Protein AF-A0A6C0IZ98-F1 (afdb_monomer_lite)

Organism: NCBI:txid1070528

Secondary structure (DSSP, 8-state):
-HHHHHHS-----TTEEEEEE-SSEEEEEEEPPTT--HHHHHHHHHHH--EEEEEEETTTTEEEEEEEGGG-S-THHHHHHHHHHHHTS--

Structure (mmCIF, N/CA/C/O backbone):
data_AF-A0A6C0IZ98-F1
#
_entry.id   AF-A0A6C0IZ98-F1
#
loop_
_atom_site.group_PDB
_atom_site.id
_atom_site.type_symbol
_atom_site.label_atom_id
_atom_site.label_alt_id
_atom_site.label_comp_id
_atom_site.label_asym_id
_atom_site.label_entity_id
_atom_site.label_seq_id
_atom_site.pdbx_PDB_ins_code
_atom_site.Cartn_x
_atom_site.Cartn_y
_atom_site.Cartn_z
_atom_site.occupancy
_atom_site.B_iso_or_equiv
_atom_site.auth_seq_id
_atom_site.auth_comp_id
_atom_site.auth_asym_id
_atom_site.auth_atom_id
_atom_site.pdbx_PDB_model_num
ATOM 1 N N . MET A 1 1 ? -6.874 5.370 17.222 1.00 54.88 1 MET A N 1
ATOM 2 C CA . MET A 1 1 ? -6.817 5.053 15.777 1.00 54.88 1 MET A CA 1
ATOM 3 C C . MET A 1 1 ? -7.064 6.244 14.843 1.00 54.88 1 MET A C 1
ATOM 5 O O . MET A 1 1 ? -6.097 6.709 14.269 1.00 54.88 1 MET A O 1
ATOM 9 N N . LEU A 1 2 ? -8.275 6.805 14.678 1.00 52.38 2 LEU A N 1
ATOM 10 C CA . LEU A 1 2 ? -8.493 7.955 13.758 1.00 52.38 2 LEU A CA 1
ATOM 11 C C . LEU A 1 2 ? -7.681 9.211 14.136 1.00 52.38 2 LEU A C 1
ATOM 13 O O . LEU A 1 2 ? -7.061 9.831 13.276 1.00 52.38 2 LEU A O 1
ATOM 17 N N . ASN A 1 3 ? -7.640 9.554 15.428 1.00 51.59 3 ASN A N 1
ATOM 18 C CA . ASN A 1 3 ? -6.795 10.643 15.936 1.00 51.59 3 ASN A CA 1
ATOM 19 C C . ASN A 1 3 ? -5.296 10.306 15.866 1.00 51.59 3 ASN A C 1
ATOM 21 O O . ASN A 1 3 ? -4.485 11.205 15.692 1.00 51.59 3 ASN A O 1
ATOM 25 N N . GLU A 1 4 ? -4.924 9.024 15.942 1.00 50.25 4 GLU A N 1
ATOM 26 C CA . GLU A 1 4 ? -3.531 8.583 15.774 1.00 50.25 4 GLU A CA 1
ATOM 27 C C . GLU A 1 4 ? -3.103 8.654 14.310 1.00 50.25 4 GLU A C 1
ATOM 29 O O . GLU A 1 4 ? -1.987 9.059 14.051 1.00 50.25 4 GLU A O 1
ATOM 34 N N . LEU A 1 5 ? -3.974 8.340 13.349 1.00 55.31 5 LEU A N 1
ATOM 35 C CA . LEU A 1 5 ? -3.705 8.523 11.917 1.00 55.31 5 LEU A CA 1
ATOM 36 C C . LEU A 1 5 ? -3.621 10.002 11.528 1.00 55.31 5 LEU A C 1
ATOM 38 O O . LEU A 1 5 ? -2.870 10.359 10.631 1.00 55.31 5 LEU A O 1
ATOM 42 N N . ARG A 1 6 ? -4.391 10.867 12.202 1.00 51.09 6 ARG A N 1
ATOM 43 C CA . ARG A 1 6 ? -4.320 12.325 12.019 1.00 51.09 6 ARG A CA 1
ATOM 44 C C . ARG A 1 6 ? -3.055 12.940 12.622 1.00 51.09 6 ARG A C 1
ATOM 46 O O . ARG A 1 6 ? -2.535 13.893 12.052 1.00 51.09 6 ARG A O 1
ATOM 53 N N . ASN A 1 7 ? -2.590 12.421 13.761 1.00 43.88 7 ASN A N 1
ATOM 54 C CA . ASN A 1 7 ? -1.430 12.952 14.486 1.00 43.88 7 ASN A CA 1
ATOM 55 C C . ASN A 1 7 ? -0.105 12.288 14.099 1.00 43.88 7 ASN A C 1
ATOM 57 O O . ASN A 1 7 ? 0.943 12.921 14.223 1.00 43.88 7 ASN A O 1
ATOM 61 N N . ASN A 1 8 ? -0.125 11.048 13.611 1.00 47.22 8 ASN A N 1
ATOM 62 C CA . ASN A 1 8 ? 1.035 10.461 12.964 1.00 47.22 8 ASN A CA 1
ATOM 63 C C . ASN A 1 8 ? 1.140 11.092 11.584 1.00 47.22 8 ASN A C 1
ATOM 65 O O . ASN A 1 8 ? 0.411 10.741 10.657 1.00 47.22 8 ASN A O 1
ATOM 69 N N . LYS A 1 9 ? 2.075 12.034 11.449 1.00 41.50 9 LYS A N 1
ATOM 70 C CA . LYS A 1 9 ? 2.697 12.293 10.156 1.00 41.50 9 LYS A CA 1
ATOM 71 C C . LYS A 1 9 ? 3.287 10.957 9.714 1.00 41.50 9 LYS A C 1
ATOM 73 O O . LYS A 1 9 ? 4.385 10.620 10.138 1.00 41.50 9 LYS A O 1
ATOM 78 N N . ILE A 1 10 ? 2.540 10.171 8.941 1.00 45.91 10 ILE A N 1
ATOM 79 C CA . ILE A 1 10 ? 3.091 9.012 8.242 1.00 45.91 10 ILE A CA 1
ATOM 80 C C . ILE A 1 10 ? 4.223 9.601 7.402 1.00 45.91 10 ILE A C 1
ATOM 82 O O . ILE A 1 10 ? 3.969 10.409 6.508 1.00 45.91 10 ILE A O 1
ATOM 86 N N . TYR A 1 11 ? 5.465 9.350 7.817 1.00 39.78 11 TYR A N 1
ATOM 87 C CA . TYR A 1 11 ? 6.637 10.021 7.272 1.00 39.78 11 TYR A CA 1
ATOM 88 C C . TYR A 1 11 ? 6.667 9.795 5.759 1.00 39.78 11 TYR A C 1
ATOM 90 O O . TYR A 1 11 ? 6.554 8.673 5.273 1.00 39.78 11 TYR A O 1
ATOM 98 N N . PHE A 1 12 ? 6.710 10.901 5.020 1.00 47.53 12 PHE A N 1
ATOM 99 C CA . PHE A 1 12 ? 6.497 10.923 3.581 1.00 47.53 12 PHE A CA 1
ATOM 100 C C . PHE A 1 12 ? 7.699 10.317 2.859 1.00 47.53 12 PHE A C 1
ATOM 102 O O . PHE A 1 12 ? 8.730 10.964 2.671 1.00 47.53 12 PHE A O 1
ATOM 109 N N . TYR A 1 13 ? 7.547 9.066 2.448 1.00 48.97 13 TYR A N 1
ATOM 110 C CA . TYR A 1 13 ? 8.428 8.420 1.489 1.00 48.97 13 TYR A CA 1
ATOM 111 C C . TYR A 1 13 ? 8.241 9.065 0.112 1.00 48.97 13 TYR A C 1
ATOM 113 O O . TYR A 1 13 ? 7.114 9.333 -0.303 1.00 48.97 13 TYR A O 1
ATOM 121 N N . LYS A 1 14 ? 9.343 9.362 -0.592 1.00 54.00 14 LYS A N 1
ATOM 122 C CA . LYS A 1 14 ? 9.383 10.299 -1.742 1.00 54.00 14 LYS A CA 1
ATOM 123 C C . LYS A 1 14 ? 8.443 9.947 -2.908 1.00 54.00 14 LYS A C 1
ATOM 125 O O . LYS A 1 14 ? 8.132 10.829 -3.701 1.00 54.00 14 LYS A O 1
ATOM 130 N N . ASN A 1 15 ? 7.991 8.695 -2.990 1.00 54.28 15 ASN A N 1
ATOM 131 C CA . ASN A 1 15 ? 7.139 8.177 -4.064 1.00 54.28 15 ASN A CA 1
ATOM 132 C C . ASN A 1 15 ? 5.662 8.013 -3.657 1.00 54.28 15 ASN A C 1
ATOM 134 O O . ASN A 1 15 ? 4.822 7.716 -4.504 1.00 54.28 15 ASN A O 1
ATOM 138 N N . ILE A 1 16 ? 5.323 8.215 -2.379 1.00 58.31 16 ILE A N 1
ATOM 139 C CA . ILE A 1 16 ? 3.940 8.218 -1.894 1.00 58.31 16 ILE A CA 1
ATOM 140 C C . ILE A 1 16 ? 3.415 9.651 -1.980 1.00 58.31 16 ILE A C 1
ATOM 142 O O . ILE A 1 16 ? 3.788 10.516 -1.189 1.00 58.31 16 ILE A O 1
ATOM 146 N N . LEU A 1 17 ? 2.553 9.912 -2.962 1.00 52.50 17 LEU A N 1
ATOM 147 C CA . LEU A 1 17 ? 2.118 11.269 -3.289 1.00 52.50 17 LEU A CA 1
ATOM 148 C C . LEU A 1 17 ? 1.066 11.807 -2.330 1.00 52.50 17 LEU A C 1
ATOM 150 O O . LEU A 1 17 ? 1.041 13.007 -2.046 1.00 52.50 17 LEU A O 1
ATOM 154 N N . LYS A 1 18 ? 0.137 10.956 -1.883 1.00 55.97 18 LYS A N 1
ATOM 155 C CA . LYS A 1 18 ? -1.041 11.458 -1.181 1.00 55.97 18 LYS A CA 1
ATOM 156 C C . LYS A 1 18 ? -1.696 10.410 -0.305 1.00 55.97 18 LYS A C 1
ATOM 158 O O . LYS A 1 18 ? -2.064 9.333 -0.765 1.00 55.97 18 LYS A O 1
ATOM 163 N N . TRP A 1 19 ? -1.926 10.814 0.939 1.00 57.84 19 TRP A N 1
ATOM 164 C CA . TRP A 1 19 ? -2.845 10.161 1.853 1.00 57.84 19 TRP A CA 1
ATOM 165 C C . TRP A 1 19 ? -4.109 11.002 1.956 1.00 57.84 19 TRP A C 1
ATOM 167 O O . TRP A 1 19 ? -4.058 12.135 2.434 1.00 57.84 19 TRP A O 1
ATOM 177 N N . ASN A 1 20 ? -5.247 10.477 1.504 1.00 61.50 20 ASN A N 1
ATOM 178 C CA . ASN A 1 20 ? -6.537 11.119 1.759 1.00 61.50 20 ASN A CA 1
ATOM 179 C C . ASN A 1 20 ? -7.349 10.267 2.731 1.00 61.50 20 ASN A C 1
ATOM 181 O O . ASN A 1 20 ? -7.851 9.202 2.369 1.00 61.50 20 ASN A O 1
ATOM 185 N N . LEU A 1 21 ? -7.458 10.743 3.971 1.00 62.25 21 LEU A N 1
ATOM 186 C CA . LEU A 1 21 ? -8.322 10.152 4.980 1.00 62.25 21 LEU A CA 1
ATOM 187 C C . LEU A 1 21 ? -9.706 10.797 4.886 1.00 62.25 21 LEU A C 1
ATOM 189 O O . LEU A 1 21 ? -9.92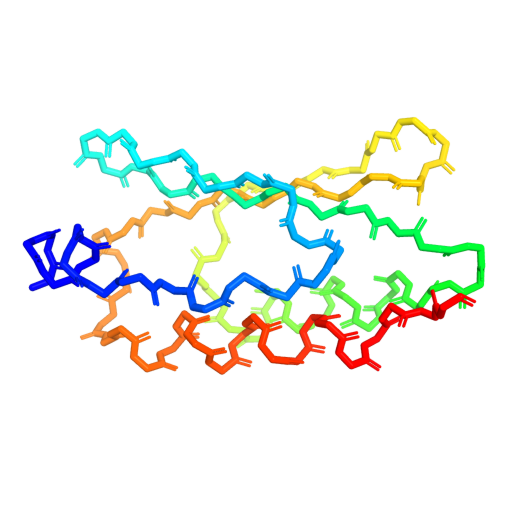8 11.924 5.328 1.00 62.25 21 LEU A O 1
ATOM 193 N N . THR A 1 22 ? -10.657 10.050 4.346 1.00 66.56 22 THR A N 1
ATOM 194 C CA . THR A 1 22 ? -12.084 10.347 4.516 1.00 66.56 22 THR A CA 1
ATOM 195 C C . THR A 1 22 ? -12.590 9.693 5.804 1.00 66.56 22 THR A C 1
ATOM 197 O O . THR A 1 22 ? -11.833 9.034 6.514 1.00 66.56 22 THR A O 1
ATOM 200 N N . LYS A 1 23 ? -13.881 9.848 6.1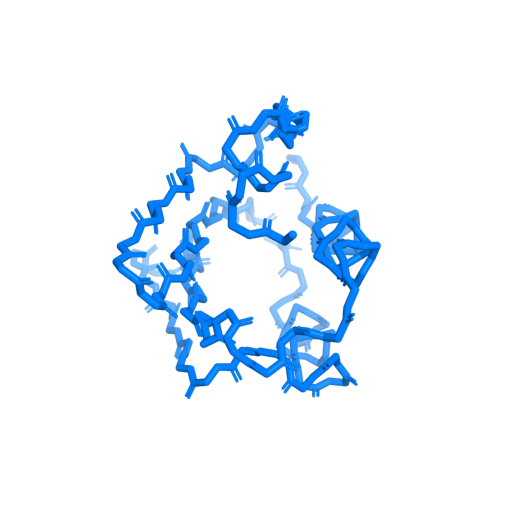28 1.00 65.75 23 LYS A N 1
ATOM 201 C CA . LYS A 1 23 ? -14.469 9.381 7.398 1.00 65.75 23 LYS A CA 1
ATOM 202 C C . LYS A 1 23 ? -14.093 7.933 7.764 1.00 65.75 23 LYS A C 1
ATOM 204 O O . LYS A 1 23 ? -13.864 7.664 8.940 1.00 65.75 23 LYS A O 1
ATOM 209 N N . TYR A 1 24 ? -13.994 7.039 6.773 1.00 70.38 24 TYR A N 1
ATOM 210 C CA . TYR A 1 24 ? -13.633 5.627 6.972 1.00 70.38 24 TYR A CA 1
ATOM 211 C C . TYR A 1 24 ? -12.681 5.045 5.919 1.00 70.38 24 TYR A C 1
ATOM 213 O O . TYR A 1 24 ? -12.327 3.875 6.032 1.00 70.38 24 TYR A O 1
ATOM 221 N N . ASN A 1 25 ? -12.255 5.824 4.921 1.00 70.62 25 ASN A N 1
ATOM 222 C CA . ASN A 1 25 ? -11.338 5.327 3.899 1.00 70.62 25 ASN A CA 1
ATOM 223 C C . ASN A 1 25 ? -10.018 6.072 3.941 1.00 70.62 25 ASN A C 1
ATOM 225 O O . ASN A 1 25 ? -10.013 7.304 3.983 1.00 70.62 25 ASN A O 1
ATOM 229 N N . LEU A 1 26 ? -8.930 5.318 3.862 1.00 73.56 26 LEU A N 1
ATOM 230 C CA . LEU A 1 26 ? -7.593 5.838 3.654 1.00 73.56 26 LEU A CA 1
ATOM 231 C C . LEU A 1 26 ? -7.181 5.538 2.213 1.00 73.56 26 LEU A C 1
ATOM 233 O O . LEU A 1 26 ? -7.157 4.387 1.789 1.00 73.56 26 LEU A O 1
ATOM 237 N N . HIS A 1 27 ? -6.945 6.593 1.443 1.00 74.25 27 HIS A N 1
ATOM 238 C CA . HIS A 1 27 ? -6.496 6.510 0.060 1.00 74.25 27 HIS A CA 1
ATOM 239 C C . HIS A 1 27 ? -4.984 6.678 0.021 1.00 74.25 27 HIS A C 1
ATOM 241 O O . HIS A 1 27 ? -4.495 7.704 0.491 1.00 74.25 27 HIS A O 1
ATOM 247 N N . LEU A 1 28 ? -4.289 5.699 -0.546 1.00 75.19 28 LEU A N 1
ATOM 248 C CA . LEU A 1 28 ? -2.859 5.706 -0.793 1.00 75.19 28 LEU A CA 1
ATOM 249 C C . LEU A 1 28 ? -2.613 5.802 -2.299 1.00 75.19 28 LEU A C 1
ATOM 251 O O . LEU A 1 28 ? -3.021 4.917 -3.049 1.00 75.19 28 LEU A O 1
ATOM 255 N N . GLU A 1 29 ? -1.929 6.860 -2.721 1.00 75.75 29 GLU A N 1
ATOM 256 C CA . GLU A 1 29 ? -1.456 7.039 -4.094 1.00 75.75 29 GLU A CA 1
ATOM 257 C C . GLU A 1 29 ? 0.072 6.944 -4.136 1.00 75.75 29 GLU A C 1
ATOM 259 O O . GLU A 1 29 ? 0.766 7.656 -3.404 1.00 75.75 29 GLU A O 1
ATOM 264 N N . ILE A 1 30 ? 0.587 6.076 -5.004 1.00 75.88 30 ILE A N 1
ATOM 265 C CA . ILE A 1 30 ? 2.012 5.790 -5.172 1.00 75.88 30 ILE A CA 1
ATOM 266 C C . ILE A 1 30 ? 2.406 6.024 -6.629 1.00 75.88 30 ILE A C 1
ATOM 268 O O . ILE A 1 30 ? 1.749 5.515 -7.537 1.00 75.88 30 ILE A O 1
ATOM 272 N N . VAL A 1 31 ? 3.502 6.748 -6.851 1.00 76.31 31 VAL A N 1
ATOM 273 C CA . VAL A 1 31 ? 4.165 6.830 -8.159 1.00 76.31 31 VAL A CA 1
ATOM 274 C C . VAL A 1 31 ? 5.142 5.677 -8.291 1.00 76.31 31 VAL A C 1
ATOM 276 O O . VAL A 1 31 ? 5.965 5.434 -7.409 1.00 76.31 31 VAL A O 1
ATOM 279 N N . LEU A 1 32 ? 5.042 4.973 -9.406 1.00 75.75 32 LEU A N 1
ATOM 280 C CA . LEU A 1 32 ? 5.873 3.837 -9.749 1.00 75.75 32 LEU A CA 1
ATOM 281 C C . LEU A 1 32 ? 6.934 4.286 -10.749 1.00 75.75 32 LEU A C 1
ATOM 283 O O . LEU A 1 32 ? 6.610 4.849 -11.794 1.00 75.75 32 LEU A O 1
ATOM 287 N N . GLY A 1 33 ? 8.201 4.030 -10.425 1.00 70.06 33 GLY A N 1
ATOM 288 C CA . GLY A 1 33 ? 9.304 4.202 -11.364 1.00 70.06 33 GLY A CA 1
ATOM 289 C C . GLY A 1 33 ? 9.320 3.079 -12.400 1.00 70.06 33 GLY A C 1
ATOM 290 O O . GLY A 1 33 ? 8.799 1.982 -12.158 1.00 70.06 33 GLY A O 1
ATOM 291 N N . GLU A 1 34 ? 9.928 3.335 -13.553 1.00 69.94 34 GLU A N 1
ATOM 292 C CA . GLU A 1 34 ? 10.094 2.331 -14.603 1.00 69.94 34 GLU A CA 1
ATOM 293 C C . GLU A 1 34 ? 10.852 1.098 -14.065 1.00 69.94 34 GLU A C 1
ATOM 295 O O . GLU A 1 34 ? 11.873 1.207 -13.385 1.00 69.94 34 GLU A O 1
ATOM 300 N N . GLY A 1 35 ? 10.318 -0.103 -14.308 1.00 70.88 35 GLY A N 1
ATOM 301 C CA . GLY A 1 35 ? 10.879 -1.350 -13.772 1.00 70.88 35 GLY A CA 1
ATOM 302 C C . GLY A 1 35 ? 10.530 -1.661 -12.309 1.00 70.88 35 GLY A C 1
ATOM 303 O O . GLY A 1 35 ? 11.176 -2.535 -11.720 1.00 70.88 35 GLY A O 1
ATOM 304 N N . SER A 1 36 ? 9.538 -0.973 -11.727 1.00 79.12 36 SER A N 1
ATOM 305 C CA . SER A 1 36 ? 8.925 -1.361 -10.446 1.00 79.12 36 SER A CA 1
ATOM 306 C C . SER A 1 36 ? 8.258 -2.735 -10.549 1.00 79.12 36 SER A C 1
ATOM 308 O O . SER A 1 36 ? 7.656 -3.076 -11.567 1.00 79.12 36 SER A O 1
ATOM 310 N N . ASP A 1 37 ? 8.360 -3.524 -9.481 1.00 82.81 37 ASP A N 1
ATOM 311 C CA . ASP A 1 37 ? 7.825 -4.888 -9.438 1.00 82.81 37 ASP A CA 1
ATOM 312 C C . ASP A 1 37 ? 6.337 -4.861 -9.053 1.00 82.81 37 ASP A C 1
ATOM 314 O O . ASP A 1 37 ? 5.969 -4.865 -7.873 1.00 82.81 37 ASP A O 1
ATOM 318 N N . LEU A 1 38 ? 5.482 -4.767 -10.076 1.00 81.06 38 LEU A N 1
ATOM 319 C CA . LEU A 1 38 ? 4.031 -4.639 -9.916 1.00 81.06 38 LEU A CA 1
ATOM 320 C C . LEU A 1 38 ? 3.422 -5.859 -9.217 1.00 81.06 38 LEU A C 1
ATOM 322 O O . LEU A 1 38 ? 2.568 -5.700 -8.345 1.00 81.06 38 LEU A O 1
ATOM 326 N N . ASP A 1 39 ? 3.893 -7.062 -9.545 1.00 83.56 39 ASP A N 1
ATOM 327 C CA . ASP A 1 39 ? 3.389 -8.305 -8.960 1.00 83.56 39 ASP A CA 1
ATOM 328 C C . ASP A 1 39 ? 3.697 -8.362 -7.465 1.00 83.56 39 ASP A C 1
ATOM 330 O O . ASP A 1 39 ? 2.844 -8.729 -6.651 1.00 83.56 39 ASP A O 1
ATOM 334 N N . LYS A 1 40 ? 4.894 -7.923 -7.069 1.00 81.94 40 LYS A N 1
ATOM 335 C CA . LYS A 1 40 ? 5.279 -7.849 -5.659 1.00 81.94 40 LYS A CA 1
ATOM 336 C C . LYS A 1 40 ? 4.511 -6.769 -4.897 1.00 81.94 40 LYS A C 1
ATOM 338 O O . LYS A 1 40 ? 4.168 -6.976 -3.732 1.00 81.94 40 LYS A O 1
ATOM 343 N N . ILE A 1 41 ? 4.190 -5.648 -5.544 1.00 79.44 41 ILE A N 1
ATOM 344 C CA . ILE A 1 41 ? 3.308 -4.613 -4.985 1.00 79.44 41 ILE A CA 1
ATOM 345 C C . ILE A 1 41 ? 1.910 -5.186 -4.721 1.00 79.44 41 ILE A C 1
ATOM 347 O O . ILE A 1 41 ? 1.418 -5.081 -3.596 1.00 79.44 41 ILE A O 1
ATOM 351 N N . ILE A 1 42 ? 1.303 -5.850 -5.711 1.00 79.88 42 ILE A N 1
ATOM 352 C CA . ILE A 1 42 ? -0.020 -6.481 -5.575 1.00 79.88 42 ILE A CA 1
ATOM 353 C C . ILE A 1 42 ? 0.006 -7.533 -4.465 1.00 79.88 42 ILE A C 1
ATOM 355 O O . ILE A 1 42 ? -0.872 -7.537 -3.601 1.00 79.88 42 ILE A O 1
ATOM 359 N N . LYS A 1 43 ? 1.033 -8.388 -4.448 1.00 82.69 43 LYS A N 1
ATOM 360 C CA . LYS A 1 43 ? 1.182 -9.438 -3.440 1.00 82.69 43 LYS A CA 1
ATOM 361 C C . LYS A 1 43 ? 1.253 -8.863 -2.026 1.00 82.69 43 LYS A C 1
ATOM 363 O O . LYS A 1 43 ? 0.503 -9.303 -1.165 1.00 82.69 43 LYS A O 1
ATOM 368 N N . ASN A 1 44 ? 2.069 -7.835 -1.790 1.00 79.44 44 ASN A N 1
ATOM 369 C CA . ASN A 1 44 ? 2.155 -7.197 -0.471 1.00 79.44 44 ASN A CA 1
ATOM 370 C C . ASN A 1 44 ? 0.816 -6.586 -0.035 1.00 79.44 44 ASN A C 1
ATOM 372 O O . ASN A 1 44 ? 0.432 -6.680 1.128 1.00 79.44 44 ASN A O 1
ATOM 376 N N . VAL A 1 45 ? 0.077 -5.988 -0.969 1.00 79.19 45 VAL A N 1
ATOM 377 C CA . VAL A 1 45 ? -1.250 -5.421 -0.700 1.00 79.19 45 VAL A CA 1
ATOM 378 C C . VAL A 1 45 ? -2.258 -6.507 -0.314 1.00 79.19 45 VAL A C 1
ATOM 380 O O . VAL A 1 45 ? -3.032 -6.320 0.629 1.00 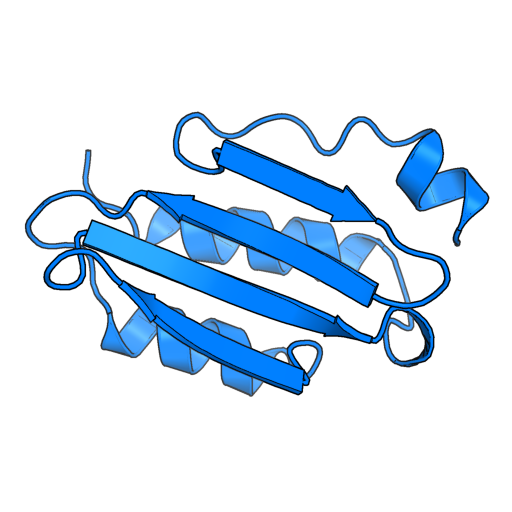79.19 45 VAL A O 1
ATOM 383 N N . GLN A 1 46 ? -2.239 -7.638 -1.020 1.00 80.75 46 GLN A N 1
ATOM 384 C CA . GLN A 1 46 ? -3.100 -8.788 -0.746 1.00 80.75 46 GLN A CA 1
ATOM 385 C C . GLN A 1 46 ? -2.741 -9.466 0.581 1.00 80.75 46 GLN A C 1
ATOM 387 O O . GLN A 1 46 ? -3.632 -9.670 1.406 1.00 80.75 46 GLN A O 1
ATOM 392 N N . ASP A 1 47 ? -1.455 -9.737 0.818 1.00 80.75 47 ASP A N 1
ATOM 393 C CA . ASP A 1 47 ? -0.945 -10.406 2.022 1.00 80.75 47 ASP A CA 1
ATOM 394 C C . ASP A 1 47 ? -1.275 -9.610 3.296 1.00 80.75 47 ASP A C 1
ATOM 396 O O . ASP A 1 47 ? -1.549 -10.187 4.350 1.00 80.75 47 ASP A O 1
ATOM 400 N N . PHE A 1 48 ? -1.321 -8.276 3.207 1.00 73.50 48 PHE A N 1
ATOM 401 C CA . PHE A 1 48 ? -1.718 -7.426 4.331 1.00 73.50 48 PHE A CA 1
ATOM 402 C C . PHE A 1 48 ? -3.228 -7.393 4.577 1.00 73.50 48 PHE A C 1
ATOM 404 O O . PHE A 1 48 ? -3.657 -7.112 5.698 1.00 73.50 48 PHE A O 1
ATOM 411 N N . GLY A 1 49 ? -4.051 -7.642 3.553 1.00 69.56 49 GLY A N 1
ATOM 412 C CA . GLY A 1 49 ? -5.508 -7.747 3.677 1.00 69.56 49 GLY A CA 1
ATOM 413 C C . GLY A 1 49 ? -6.238 -6.467 4.116 1.00 69.56 49 GLY A C 1
ATOM 414 O O . GLY A 1 49 ? -7.421 -6.527 4.461 1.00 69.56 49 GLY A O 1
ATOM 415 N N . ILE A 1 50 ? -5.558 -5.313 4.124 1.00 68.50 50 ILE A N 1
ATOM 416 C CA . ILE A 1 50 ? -6.133 -4.016 4.531 1.00 68.50 50 ILE A CA 1
ATOM 417 C C . ILE A 1 50 ? -6.657 -3.192 3.353 1.00 68.50 50 ILE A C 1
ATOM 419 O O . ILE A 1 50 ? -7.496 -2.310 3.548 1.00 68.50 50 ILE A O 1
ATOM 423 N N . CYS A 1 51 ? -6.205 -3.490 2.133 1.00 78.31 51 CYS A N 1
ATOM 424 C CA . CYS A 1 51 ? -6.688 -2.809 0.943 1.00 78.31 51 CYS A CA 1
ATOM 425 C C . CYS A 1 51 ? -7.954 -3.472 0.412 1.00 78.31 51 CYS A C 1
ATOM 427 O O . CYS A 1 51 ? -7.996 -4.673 0.161 1.00 78.31 51 CYS A O 1
ATOM 429 N N . THR A 1 52 ? -9.010 -2.675 0.296 1.00 80.25 52 THR A N 1
ATOM 430 C CA . THR A 1 52 ? -10.343 -3.119 -0.121 1.00 80.25 52 THR A CA 1
ATOM 431 C C . THR A 1 52 ? -10.595 -2.898 -1.605 1.00 80.25 52 THR A C 1
ATOM 433 O O . THR A 1 52 ? -11.487 -3.525 -2.161 1.00 80.25 52 THR A O 1
ATOM 436 N N . ASP A 1 53 ? -9.839 -1.995 -2.226 1.00 8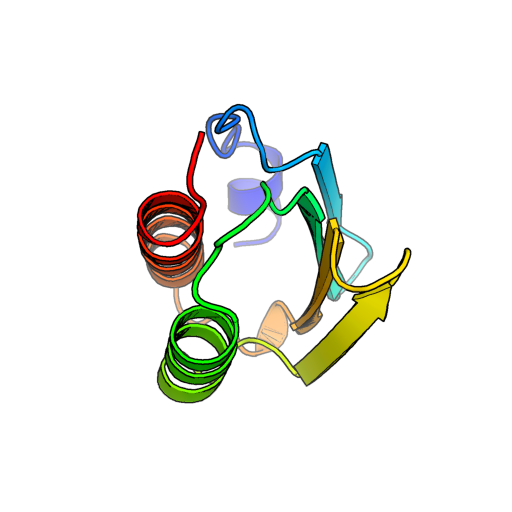3.88 53 ASP A N 1
ATOM 437 C CA . ASP A 1 53 ? -9.940 -1.638 -3.640 1.00 83.88 53 ASP A CA 1
ATOM 438 C C . ASP A 1 53 ? -8.585 -1.083 -4.099 1.00 83.88 53 ASP A C 1
ATOM 440 O O . ASP A 1 53 ? -7.981 -0.290 -3.373 1.00 83.88 53 ASP A O 1
ATOM 444 N N . TRP A 1 54 ? -8.093 -1.501 -5.262 1.00 86.06 54 TRP A N 1
ATOM 445 C CA . TRP A 1 54 ? -6.823 -1.031 -5.814 1.00 86.06 54 TRP A CA 1
ATOM 446 C C . TRP A 1 54 ? -6.834 -1.021 -7.342 1.00 86.06 54 TRP A C 1
ATOM 448 O O . TRP A 1 54 ? -7.519 -1.819 -7.980 1.00 86.06 54 TRP A O 1
ATOM 458 N N . SER A 1 55 ? -6.067 -0.108 -7.934 1.00 85.25 55 SER A N 1
ATOM 459 C CA . SER A 1 55 ? -5.991 0.075 -9.384 1.00 85.25 55 SER A CA 1
ATOM 460 C C . SER A 1 55 ? -4.644 0.646 -9.823 1.00 85.25 55 SER A C 1
ATOM 462 O O . SER A 1 55 ? -3.960 1.336 -9.064 1.00 85.25 55 SER A O 1
ATOM 464 N N . PHE A 1 56 ? -4.281 0.381 -11.077 1.00 84.00 56 PHE A N 1
ATOM 465 C CA . PHE A 1 56 ? -3.161 1.030 -11.754 1.00 84.00 56 PHE A CA 1
ATOM 466 C C . PHE A 1 56 ? -3.676 2.092 -12.727 1.00 84.00 56 PHE A C 1
ATOM 468 O O . PHE A 1 56 ? -4.728 1.927 -13.345 1.00 84.00 56 PHE A O 1
ATOM 475 N N . HIS A 1 57 ? -2.931 3.186 -12.851 1.00 83.38 57 HIS A N 1
ATOM 476 C CA . HIS A 1 57 ? -3.229 4.316 -13.727 1.00 83.38 57 HIS A CA 1
ATOM 477 C C . HIS A 1 57 ? -1.974 4.734 -14.500 1.00 83.38 57 HIS A C 1
ATOM 479 O O . HIS A 1 57 ? -0.870 4.268 -14.209 1.00 83.38 57 HIS A O 1
ATOM 485 N N . ASP A 1 58 ? -2.159 5.612 -15.488 1.00 82.19 58 ASP A N 1
ATOM 486 C CA . ASP A 1 58 ? -1.078 6.287 -16.210 1.00 82.19 58 ASP A CA 1
ATOM 487 C C . ASP A 1 58 ? -0.027 5.301 -16.765 1.00 82.19 58 ASP A C 1
ATOM 489 O O . ASP A 1 58 ? 1.161 5.411 -16.479 1.00 82.19 58 ASP A O 1
ATOM 493 N N . ASN A 1 59 ? -0.465 4.284 -17.520 1.00 82.50 59 ASN A N 1
ATOM 494 C CA . ASN A 1 59 ? 0.397 3.215 -18.057 1.00 82.50 59 ASN A CA 1
ATOM 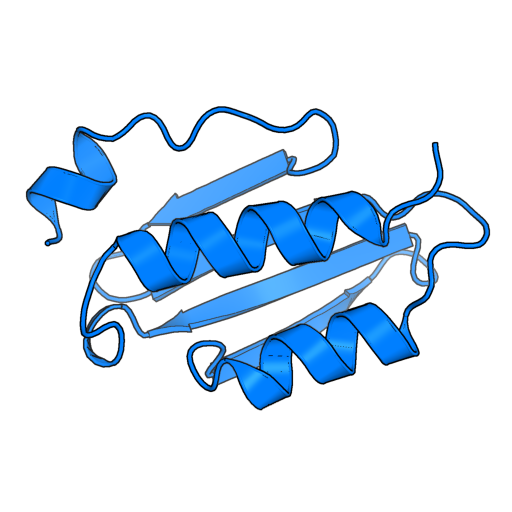495 C C . ASN A 1 59 ? 1.246 2.499 -16.985 1.00 82.50 59 ASN A C 1
ATOM 497 O O . ASN A 1 59 ? 2.425 2.229 -17.196 1.00 82.50 59 ASN A O 1
ATOM 501 N N . ASN A 1 60 ? 0.645 2.188 -15.834 1.00 79.38 60 ASN A N 1
ATOM 502 C CA . ASN A 1 60 ? 1.294 1.541 -14.685 1.00 79.38 60 ASN A CA 1
ATOM 503 C C . ASN A 1 60 ? 2.397 2.378 -14.015 1.00 79.38 60 ASN A C 1
ATOM 505 O O . ASN A 1 60 ? 3.194 1.838 -13.253 1.00 79.38 60 ASN A O 1
ATOM 509 N N . THR A 1 61 ? 2.422 3.694 -14.239 1.00 80.56 61 THR A N 1
ATOM 510 C CA . THR A 1 61 ? 3.298 4.622 -13.495 1.00 80.56 61 THR A CA 1
ATOM 511 C C . THR A 1 61 ? 2.660 5.121 -12.201 1.00 80.56 61 THR A C 1
ATOM 513 O O . THR A 1 61 ? 3.297 5.816 -11.410 1.00 80.56 61 THR A O 1
ATOM 516 N N . LYS A 1 62 ? 1.402 4.751 -11.941 1.00 81.88 62 LYS A N 1
ATOM 517 C CA . LYS A 1 62 ? 0.691 5.096 -10.713 1.00 81.88 62 LYS A CA 1
ATOM 518 C C . LYS A 1 62 ? -0.092 3.908 -10.173 1.00 81.88 62 LYS A C 1
ATOM 520 O O . LYS A 1 62 ? -0.822 3.253 -10.914 1.00 81.88 62 LYS A O 1
ATOM 525 N N . PHE A 1 63 ? 0.023 3.678 -8.871 1.00 84.25 63 PHE A N 1
ATOM 526 C CA . PHE A 1 63 ? -0.761 2.701 -8.126 1.00 84.25 63 PHE A CA 1
ATOM 527 C C . PHE A 1 63 ? -1.615 3.395 -7.070 1.00 84.25 63 PHE A C 1
ATOM 529 O O . PHE A 1 63 ? -1.138 4.252 -6.324 1.00 84.25 63 PHE A O 1
ATOM 536 N N . ILE A 1 64 ? -2.883 3.006 -7.002 1.00 82.00 64 ILE A N 1
ATOM 537 C CA . ILE A 1 64 ? -3.843 3.516 -6.033 1.00 82.00 64 ILE A CA 1
ATOM 538 C C . ILE A 1 64 ? -4.356 2.354 -5.194 1.00 82.00 64 ILE A C 1
ATOM 540 O O . ILE A 1 64 ? -4.816 1.353 -5.733 1.00 82.00 64 ILE A O 1
ATOM 544 N N . CYS A 1 65 ? -4.346 2.522 -3.874 1.00 83.88 65 CYS A N 1
ATOM 545 C CA . CYS A 1 65 ? -4.925 1.589 -2.913 1.00 83.88 65 CYS A CA 1
ATOM 546 C C . CYS A 1 65 ? -5.896 2.336 -1.994 1.00 83.88 65 CYS A C 1
ATOM 548 O O . CYS A 1 65 ? -5.546 3.359 -1.408 1.00 83.88 65 CYS A O 1
ATOM 550 N N . LYS A 1 66 ? -7.114 1.825 -1.826 1.00 81.44 66 LYS A N 1
ATOM 551 C CA . LYS A 1 66 ? -8.100 2.333 -0.867 1.00 81.44 66 LYS A CA 1
ATOM 552 C C . LYS A 1 66 ? -8.301 1.323 0.243 1.00 81.44 66 LYS A C 1
ATOM 554 O O . LYS A 1 66 ? -8.509 0.135 -0.008 1.00 81.44 66 LYS A O 1
ATOM 559 N N . TRP A 1 67 ? -8.258 1.804 1.473 1.00 81.06 67 TRP A N 1
ATOM 560 C CA . TRP A 1 67 ? -8.326 0.972 2.664 1.00 81.06 67 TRP A CA 1
ATOM 561 C C . TRP A 1 67 ? -9.516 1.375 3.512 1.00 81.06 67 TRP A C 1
ATOM 563 O O . TRP A 1 67 ? -9.700 2.561 3.780 1.00 81.06 67 TRP A O 1
ATOM 573 N N . ASP A 1 68 ? -10.274 0.399 4.001 1.00 76.44 68 ASP A N 1
ATOM 574 C CA . ASP A 1 68 ? -11.248 0.639 5.061 1.00 76.44 68 ASP A CA 1
ATOM 575 C C . ASP A 1 68 ? -10.521 0.637 6.408 1.00 76.44 68 ASP A C 1
ATOM 577 O O . ASP A 1 68 ? -10.130 -0.414 6.928 1.00 76.44 68 ASP A O 1
ATOM 581 N N . ILE A 1 69 ? -10.351 1.820 7.001 1.00 72.31 69 ILE A N 1
ATOM 582 C CA . ILE A 1 69 ? -9.623 1.966 8.267 1.00 72.31 69 ILE A CA 1
ATOM 583 C C . ILE A 1 69 ? -10.293 1.221 9.423 1.00 72.31 69 ILE A C 1
ATOM 585 O O . ILE A 1 69 ? -9.640 0.954 10.423 1.00 72.31 69 ILE A O 1
ATOM 589 N N . ARG A 1 70 ? -11.573 0.843 9.309 1.00 75.12 70 ARG A N 1
ATOM 590 C CA . ARG A 1 70 ? -12.263 0.040 10.332 1.00 75.12 70 ARG A CA 1
ATOM 591 C C . ARG A 1 70 ? -11.741 -1.396 10.387 1.00 75.12 70 ARG A C 1
ATOM 593 O O . ARG A 1 70 ? -11.952 -2.073 11.387 1.00 75.12 70 ARG A O 1
ATOM 600 N N . ARG A 1 71 ? -11.075 -1.864 9.325 1.00 73.88 71 ARG A N 1
ATOM 601 C CA . ARG A 1 71 ? -10.442 -3.192 9.251 1.00 73.88 71 ARG A CA 1
ATOM 602 C C . ARG A 1 71 ? -8.995 -3.180 9.744 1.00 73.88 71 ARG A C 1
ATOM 604 O O . ARG A 1 71 ? -8.436 -4.242 10.007 1.00 73.88 71 ARG A O 1
ATOM 611 N N . VAL A 1 72 ? -8.401 -1.997 9.887 1.00 74.31 72 VAL A N 1
ATOM 612 C CA . VAL A 1 72 ? -7.052 -1.827 10.426 1.00 74.31 72 VAL A CA 1
ATOM 613 C C . VAL A 1 72 ? -7.116 -2.078 11.927 1.00 74.31 72 VAL A C 1
ATOM 615 O O . VAL A 1 72 ? -7.798 -1.366 12.656 1.00 74.31 72 VAL A O 1
ATOM 618 N N . LYS A 1 73 ? -6.426 -3.119 12.397 1.00 72.44 73 LYS A N 1
ATOM 619 C CA . LYS A 1 73 ? -6.404 -3.468 13.825 1.00 72.44 73 LYS A CA 1
ATOM 620 C C . LYS A 1 73 ? -5.378 -2.633 14.588 1.00 72.44 73 LYS A C 1
ATOM 622 O O . LYS A 1 73 ? -5.539 -2.405 15.782 1.00 72.44 73 LYS A O 1
ATOM 627 N N . ASN A 1 74 ? -4.318 -2.200 13.902 1.00 74.69 74 ASN A N 1
ATOM 628 C CA . ASN A 1 74 ? -3.240 -1.392 14.464 1.00 74.69 74 ASN A CA 1
ATOM 629 C C . ASN A 1 74 ? -2.567 -0.541 13.372 1.00 74.69 74 ASN A C 1
ATOM 631 O O . ASN A 1 74 ? -2.337 -1.024 12.265 1.00 74.69 74 ASN A O 1
ATOM 635 N N . ILE A 1 75 ? -2.191 0.697 13.707 1.00 71.44 75 ILE A N 1
ATOM 636 C CA . ILE A 1 75 ? -1.476 1.628 12.823 1.00 71.44 75 ILE A CA 1
ATOM 637 C C . ILE A 1 75 ? -0.132 1.078 12.320 1.00 71.44 75 ILE A C 1
ATOM 639 O O . ILE A 1 75 ? 0.236 1.342 11.182 1.00 71.44 75 ILE A O 1
ATOM 643 N N . LYS A 1 76 ? 0.529 0.201 13.088 1.00 76.25 76 LYS A N 1
ATOM 644 C CA . LYS A 1 76 ? 1.766 -0.476 12.653 1.00 76.25 76 LYS A CA 1
ATOM 645 C C . LYS A 1 76 ? 1.607 -1.289 11.363 1.00 76.25 76 LYS A C 1
ATOM 647 O O . LYS A 1 76 ? 2.572 -1.476 10.633 1.00 76.25 76 LYS A O 1
ATOM 652 N N . GLN A 1 77 ? 0.398 -1.776 11.062 1.00 74.38 77 GLN A N 1
ATOM 653 C CA . GLN A 1 77 ? 0.131 -2.493 9.807 1.00 74.38 77 GLN A CA 1
ATOM 654 C C . GLN A 1 77 ? 0.208 -1.559 8.594 1.00 74.38 77 GLN A C 1
ATOM 656 O O . GLN A 1 77 ? 0.627 -1.975 7.520 1.00 74.38 77 GLN A O 1
ATOM 661 N N . ILE A 1 78 ? -0.192 -0.299 8.776 1.00 72.44 78 ILE A N 1
ATOM 662 C CA . ILE A 1 78 ? -0.130 0.734 7.742 1.00 72.44 78 ILE A CA 1
ATOM 663 C C . ILE A 1 78 ? 1.324 1.142 7.494 1.00 72.44 78 ILE A C 1
ATOM 665 O O . ILE A 1 78 ? 1.737 1.245 6.340 1.00 72.44 78 ILE A O 1
ATOM 669 N N . GLU A 1 79 ? 2.094 1.338 8.565 1.00 74.81 79 GLU A N 1
ATOM 670 C CA . GLU A 1 79 ? 3.521 1.678 8.493 1.00 74.81 79 GLU A CA 1
ATOM 671 C C . GLU A 1 79 ? 4.303 0.590 7.745 1.00 74.81 79 GLU A C 1
ATOM 673 O O . GLU A 1 79 ? 4.934 0.876 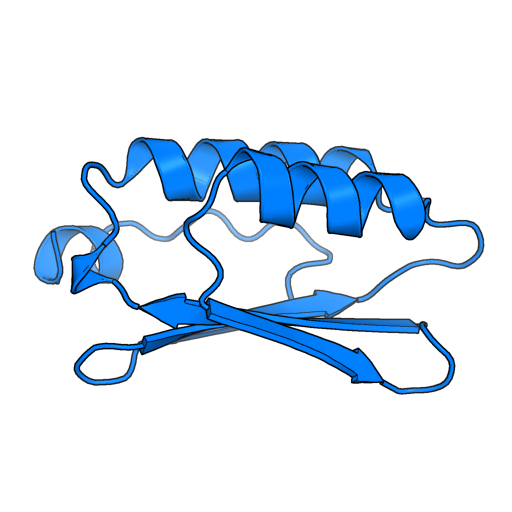6.731 1.00 74.81 79 GLU A O 1
ATOM 678 N N . LEU A 1 80 ? 4.148 -0.672 8.157 1.00 79.19 80 LEU A N 1
ATOM 679 C CA . LEU A 1 80 ? 4.860 -1.801 7.559 1.00 79.19 80 LEU A CA 1
ATOM 680 C C . LEU A 1 80 ? 4.498 -2.029 6.082 1.00 79.19 80 LEU A C 1
ATOM 682 O O . LEU A 1 80 ? 5.375 -2.316 5.270 1.00 79.19 80 LEU A O 1
ATOM 686 N N . LEU A 1 81 ? 3.220 -1.882 5.704 1.00 76.94 81 LEU A N 1
ATOM 687 C CA . LEU A 1 81 ? 2.835 -1.968 4.292 1.00 76.94 81 LEU A CA 1
ATOM 688 C C . LEU A 1 81 ? 3.461 -0.829 3.480 1.00 76.94 81 LEU A C 1
ATOM 690 O O . LEU A 1 81 ? 3.911 -1.055 2.362 1.00 76.94 81 LEU A O 1
ATOM 694 N N . SER A 1 82 ? 3.506 0.384 4.034 1.00 72.81 82 SER A N 1
ATOM 695 C CA . SER A 1 82 ? 4.088 1.544 3.350 1.00 72.81 82 SER A CA 1
ATOM 696 C C . SER A 1 82 ? 5.587 1.349 3.090 1.00 72.81 82 SER A C 1
ATOM 698 O O . SER A 1 82 ? 6.039 1.595 1.973 1.00 72.81 82 SER A O 1
ATOM 700 N N . GLU A 1 83 ? 6.330 0.829 4.074 1.00 77.50 83 GLU A N 1
ATOM 701 C CA . GLU A 1 83 ? 7.751 0.465 3.939 1.00 77.50 83 GLU A CA 1
ATOM 702 C C . GLU A 1 83 ? 7.972 -0.619 2.874 1.00 77.50 83 GLU A C 1
ATOM 704 O O . GLU A 1 83 ? 8.838 -0.495 2.003 1.00 77.50 83 GLU A O 1
ATOM 709 N N . LEU A 1 84 ? 7.159 -1.681 2.908 1.00 76.81 84 LEU A N 1
ATOM 710 C CA . LEU A 1 84 ? 7.242 -2.760 1.927 1.00 76.81 84 LEU A CA 1
ATOM 711 C C . LEU A 1 84 ? 6.979 -2.243 0.520 1.00 76.81 84 LEU A C 1
ATOM 713 O O . LEU A 1 84 ? 7.739 -2.568 -0.389 1.00 76.81 84 LEU A O 1
ATOM 717 N N . LEU A 1 85 ? 5.936 -1.437 0.333 1.00 75.00 85 LEU A N 1
ATOM 718 C CA . LEU A 1 85 ? 5.599 -0.867 -0.965 1.00 75.00 85 LEU A CA 1
ATOM 719 C C . LEU A 1 85 ? 6.731 0.000 -1.508 1.00 75.00 85 LEU A C 1
ATOM 721 O O . LEU A 1 85 ? 7.122 -0.211 -2.653 1.00 75.00 85 LEU A O 1
ATOM 725 N N . GLU A 1 86 ? 7.321 0.879 -0.695 1.00 72.31 86 GLU A N 1
ATOM 726 C CA . GLU A 1 86 ? 8.461 1.694 -1.125 1.00 72.31 86 GLU A CA 1
ATOM 727 C C . GLU A 1 86 ? 9.657 0.839 -1.562 1.00 72.31 86 GLU A C 1
ATOM 729 O O . GLU A 1 86 ? 10.249 1.106 -2.606 1.00 72.31 86 GLU A O 1
ATOM 734 N N . SER A 1 87 ? 9.973 -0.235 -0.830 1.00 76.25 87 SER A N 1
ATOM 735 C CA . SER A 1 87 ? 11.101 -1.118 -1.165 1.00 76.25 87 SER A CA 1
ATOM 736 C C . SER A 1 87 ? 10.988 -1.803 -2.538 1.00 76.25 87 SER A C 1
ATOM 738 O O . SER A 1 87 ? 11.987 -2.301 -3.059 1.00 76.25 87 SER A O 1
ATOM 740 N N . ASN A 1 88 ? 9.788 -1.835 -3.133 1.00 68.25 88 ASN A N 1
ATOM 741 C CA . ASN A 1 88 ? 9.540 -2.427 -4.453 1.00 68.25 88 ASN A CA 1
ATOM 742 C C . ASN A 1 88 ? 9.480 -1.397 -5.584 1.00 68.25 88 ASN A C 1
ATOM 744 O O . ASN A 1 88 ? 9.365 -1.779 -6.751 1.00 68.25 88 ASN A O 1
ATOM 748 N N . ILE A 1 89 ? 9.551 -0.107 -5.255 1.00 69.38 89 ILE A N 1
ATOM 749 C CA . ILE A 1 89 ? 9.593 0.970 -6.237 1.00 69.38 89 ILE A CA 1
ATOM 750 C C . ILE A 1 89 ? 11.058 1.199 -6.607 1.00 69.38 89 ILE A C 1
ATOM 752 O O . ILE A 1 89 ? 11.879 1.546 -5.755 1.00 69.38 89 ILE A O 1
ATOM 756 N N . LYS A 1 90 ? 11.403 1.008 -7.884 1.00 61.84 90 LYS A N 1
ATOM 757 C CA . LYS A 1 90 ? 12.729 1.395 -8.383 1.00 61.84 90 LYS A CA 1
ATOM 758 C C . LYS A 1 90 ? 12.797 2.916 -8.553 1.00 61.84 90 LYS A C 1
ATOM 760 O O . LYS A 1 90 ? 11.807 3.537 -8.932 1.00 61.84 90 LYS A O 1
ATOM 765 N N . LYS A 1 91 ? 13.952 3.488 -8.202 1.00 58.25 91 LYS A N 1
ATOM 766 C CA . LYS A 1 91 ? 14.264 4.916 -8.363 1.00 58.25 91 LYS A CA 1
ATOM 767 C C . LYS A 1 91 ? 14.473 5.280 -9.822 1.00 58.25 91 LYS A C 1
ATOM 769 O O . LYS A 1 91 ? 15.083 4.443 -10.523 1.00 58.25 91 LYS A O 1
#

Radius of gyration: 12.41 Å; chains: 1; bounding box: 29×23×34 Å

Sequence (91 aa):
MLNELRNNKIYFYKNILKWNLTKYNLHLEIVLGEGSDLDKIIKNVQDFGICTDWSFHDNNTKFICKWDIRRVKNIKQIELLSELLESNIKK

pLDDT: mean 70.7, std 11.85, range [39.78, 86.06]

Foldseek 3Di:
DVVCVVPPPLPDDPFFDDWDDDPFKTKTKGFADPPQDVVQLVVLVVVLVFFPDKDADDVNRMIMTMGGCVPVPDCVSVSVNVVSNSVRGDD